Protein AF-A0A835TXY5-F1 (afdb_monomer_lite)

Organism: NCBI:txid245042

Secondary structure (DSSP, 8-state):
---S--------PPPTHHHHTTTTTT---BTTB-SHHHHHHHHHHHHHHHTTT-SS---EEEEEE--GGGSS-EEEEEE-S----HHHHHHHHSTT--TTTSTT--PPPP-GGG-SS----SS-HHHHHHHHH----

InterPro domains:
  IPR036890 Histidine kinase/HSP90-like ATPase superfamily [G3DSA:3.30.565.10] (27-137)
  IPR036890 Histidine kinase/HSP90-like ATPase superfamily [SSF55874] (23-128)
  IPR038892 SMCHD1 [PTHR22640]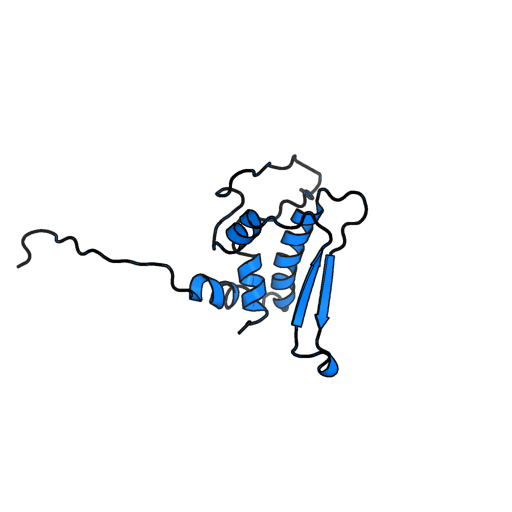 (3-137)

pLDDT: mean 94.69, std 6.47, range [53.34, 98.81]

Foldseek 3Di:
DPPDDDDDDDDDPDDPCVQLVVQVPVQDDDPNDHRLVVLVVLVVLVLLLQALPPDDDWDWDWDFPPPVVVPDTDIDIDIPGPDDDPVRVVLLPDAQSFLVNDPDDDDDDDDVVSSRSPPTDGSRSNSSSVSNVHDDD

Sequence (137 aa):
MLLLATKERIDFLPHYDTLVKSGMYEYYASEGQNPLPFALAELIDNSLSATSQNTGIRSIQIKLLFDDSQGKPAVAVIDNGSGMTSKQLNNWAVYRLSKFTRQGYVRPLPVPRSLNSDISYFGVGGKQAVFFVGQSA

Radius of gyration: 19.55 Å; chains: 1; bounding box: 62×39×58 Å

Structure (mmCIF, N/CA/C/O backbone):
data_AF-A0A835TXY5-F1
#
_entry.id   AF-A0A835TXY5-F1
#
loop_
_atom_site.group_PDB
_atom_site.id
_atom_site.type_symbol
_atom_site.label_atom_id
_atom_site.label_alt_id
_atom_site.label_comp_id
_atom_site.label_asym_id
_atom_site.label_entity_id
_atom_site.label_seq_id
_atom_site.pdbx_PDB_ins_code
_atom_site.Cartn_x
_atom_site.Cartn_y
_atom_site.Cartn_z
_atom_site.occupancy
_atom_site.B_iso_or_equiv
_atom_site.auth_seq_id
_atom_site.auth_comp_id
_atom_site.auth_asym_id
_atom_site.auth_atom_id
_atom_site.pdbx_PDB_model_num
ATOM 1 N N . MET A 1 1 ? 41.149 2.607 -35.217 1.00 58.19 1 MET A N 1
ATOM 2 C CA . MET A 1 1 ? 41.506 3.051 -33.853 1.00 58.19 1 MET A CA 1
ATOM 3 C C . MET A 1 1 ? 40.586 4.217 -33.516 1.00 58.19 1 MET A C 1
ATOM 5 O O . MET A 1 1 ? 40.602 5.182 -34.270 1.00 58.19 1 MET A O 1
ATOM 9 N N . LEU A 1 2 ? 39.731 4.123 -32.491 1.00 78.38 2 LEU A N 1
ATOM 10 C CA . LEU A 1 2 ? 39.026 5.315 -32.002 1.00 78.38 2 LEU A CA 1
ATOM 11 C C . LEU A 1 2 ? 40.064 6.180 -31.278 1.00 78.38 2 LEU A C 1
ATOM 13 O O . LEU A 1 2 ? 40.603 5.759 -30.260 1.00 78.38 2 LEU A O 1
ATOM 17 N N . LEU A 1 3 ? 40.392 7.341 -31.845 1.00 87.00 3 LEU A N 1
ATOM 18 C CA . LEU A 1 3 ? 41.422 8.244 -31.311 1.00 87.00 3 LEU A CA 1
ATOM 19 C C . LEU A 1 3 ? 40.872 9.210 -30.249 1.00 87.00 3 LEU A C 1
ATOM 21 O O . LEU A 1 3 ? 41.643 9.831 -29.527 1.00 87.00 3 LEU A O 1
ATOM 25 N N . LEU A 1 4 ? 39.545 9.341 -30.152 1.00 89.88 4 LEU A N 1
ATOM 26 C CA . LEU A 1 4 ? 38.835 10.228 -29.231 1.00 89.88 4 LEU A CA 1
ATOM 27 C C . LEU A 1 4 ? 37.537 9.562 -28.761 1.00 89.88 4 LEU A C 1
ATOM 29 O O . LEU A 1 4 ? 36.987 8.710 -29.459 1.00 89.88 4 LEU A O 1
ATOM 33 N N . ALA A 1 5 ? 37.040 9.968 -27.591 1.00 92.12 5 ALA A N 1
ATOM 34 C CA . ALA A 1 5 ? 35.776 9.480 -27.048 1.00 92.12 5 ALA A CA 1
ATOM 35 C C . ALA A 1 5 ? 34.575 9.927 -27.900 1.00 92.12 5 ALA A C 1
ATOM 37 O O . ALA A 1 5 ? 34.485 11.088 -28.306 1.00 92.12 5 ALA A O 1
ATOM 38 N N . THR A 1 6 ? 33.619 9.022 -28.114 1.00 94.81 6 THR A N 1
ATOM 39 C CA . THR A 1 6 ? 32.318 9.316 -28.729 1.00 94.81 6 THR A CA 1
ATOM 40 C C . THR A 1 6 ? 31.241 9.473 -27.661 1.00 94.81 6 THR A C 1
ATOM 42 O O . THR A 1 6 ? 31.339 8.926 -26.564 1.00 94.81 6 THR A O 1
ATOM 45 N N . LYS A 1 7 ? 30.190 10.231 -27.984 1.00 95.56 7 LYS A N 1
ATOM 46 C CA . LYS A 1 7 ? 28.980 10.332 -27.162 1.00 95.56 7 LYS A CA 1
ATOM 47 C C . LYS A 1 7 ? 27.811 9.777 -27.957 1.00 95.56 7 LYS A C 1
ATOM 49 O O . LYS A 1 7 ? 27.350 10.415 -28.899 1.00 95.56 7 LYS A O 1
ATOM 54 N N . GLU A 1 8 ? 27.354 8.597 -27.571 1.00 96.12 8 GLU A N 1
ATOM 55 C CA . GLU A 1 8 ? 26.130 7.991 -28.083 1.00 96.12 8 GLU A CA 1
ATOM 56 C C . GLU A 1 8 ? 24.969 8.348 -27.150 1.00 96.12 8 GLU A C 1
ATOM 58 O O . GLU A 1 8 ? 25.104 8.290 -25.927 1.00 96.12 8 GLU A O 1
ATOM 63 N N . ARG A 1 9 ? 23.842 8.788 -27.716 1.00 97.69 9 ARG A N 1
ATOM 64 C CA . ARG A 1 9 ? 22.642 9.112 -26.936 1.00 97.69 9 ARG A CA 1
ATOM 65 C C . ARG A 1 9 ? 21.846 7.839 -26.691 1.00 97.69 9 ARG A C 1
ATOM 67 O O . ARG A 1 9 ? 21.581 7.107 -27.636 1.00 97.69 9 ARG A O 1
ATOM 74 N N . ILE A 1 10 ? 21.429 7.638 -25.447 1.00 98.00 10 ILE A N 1
ATOM 75 C CA . ILE A 1 10 ? 20.585 6.518 -25.035 1.00 98.00 10 ILE A CA 1
ATOM 76 C C . ILE A 1 10 ? 19.497 7.002 -24.077 1.00 98.00 10 ILE A C 1
ATOM 78 O O . ILE A 1 10 ? 19.722 7.944 -23.313 1.00 98.00 10 ILE A O 1
ATOM 82 N N . ASP A 1 11 ? 18.367 6.299 -24.082 1.00 97.94 11 ASP A N 1
ATOM 83 C CA . ASP A 1 11 ? 17.309 6.421 -23.084 1.00 97.94 11 ASP A CA 1
ATOM 84 C C . ASP A 1 11 ? 17.288 5.154 -22.223 1.00 97.94 11 ASP A C 1
ATOM 86 O O . ASP A 1 11 ? 17.304 4.036 -22.733 1.00 97.94 11 ASP A O 1
ATOM 90 N N . PHE A 1 12 ? 17.251 5.322 -20.904 1.00 96.94 12 PHE A N 1
ATOM 91 C CA . PHE A 1 12 ? 17.271 4.224 -19.930 1.00 96.94 12 PHE A CA 1
ATOM 92 C C . PHE A 1 12 ? 16.129 4.381 -18.924 1.00 96.94 12 PHE A C 1
ATOM 94 O O . PHE A 1 12 ? 16.314 4.358 -17.707 1.00 96.94 12 PHE A O 1
ATOM 101 N N . LEU A 1 13 ? 14.919 4.584 -19.450 1.00 97.50 13 LEU A N 1
ATOM 102 C CA . LEU A 1 13 ? 13.719 4.634 -18.625 1.00 97.50 13 LEU A CA 1
ATOM 103 C C . LEU A 1 13 ? 13.580 3.331 -17.819 1.00 97.50 13 LEU A C 1
ATOM 105 O O . LEU A 1 13 ? 13.769 2.249 -18.383 1.00 97.50 13 LEU A O 1
ATOM 109 N N . PRO A 1 14 ? 13.235 3.404 -16.518 1.00 97.69 14 PRO A N 1
ATOM 110 C CA . PRO A 1 14 ? 12.989 2.209 -15.728 1.00 97.69 14 PRO A CA 1
ATOM 111 C C . PRO A 1 14 ? 11.919 1.335 -16.383 1.00 97.69 14 PRO A C 1
ATOM 113 O O . PRO A 1 14 ? 10.831 1.809 -16.711 1.00 97.69 14 PRO A O 1
ATOM 116 N N . HIS A 1 15 ? 12.216 0.047 -16.543 1.00 98.12 15 HIS A N 1
ATOM 117 C CA . HIS A 1 15 ? 11.233 -0.922 -17.016 1.00 98.12 15 HIS A CA 1
ATOM 118 C C . HIS A 1 15 ? 10.053 -0.996 -16.032 1.00 98.12 15 HIS A C 1
ATOM 120 O O . HIS A 1 15 ? 10.252 -0.852 -14.823 1.00 98.12 15 HIS A O 1
ATOM 126 N N . TYR A 1 16 ? 8.832 -1.255 -16.511 1.00 96.62 16 TYR A N 1
ATOM 127 C CA . TYR A 1 16 ? 7.625 -1.290 -15.665 1.00 96.62 16 TYR A CA 1
ATOM 128 C C . TYR A 1 16 ? 7.681 -2.358 -14.557 1.00 96.62 16 TYR A C 1
ATOM 130 O O . TYR A 1 16 ? 6.991 -2.237 -13.546 1.00 96.62 16 TYR A O 1
ATOM 138 N N . ASP A 1 17 ? 8.551 -3.361 -14.699 1.00 96.88 17 ASP A N 1
ATOM 139 C CA . ASP A 1 17 ? 8.879 -4.328 -13.640 1.00 96.88 17 ASP A CA 1
ATOM 140 C C . ASP A 1 17 ? 9.374 -3.660 -12.352 1.00 96.88 17 ASP A C 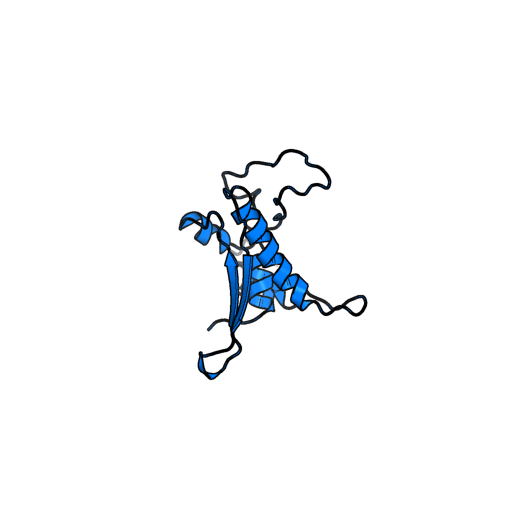1
ATOM 142 O O . ASP A 1 17 ? 9.203 -4.221 -11.272 1.00 96.88 17 ASP A O 1
ATOM 146 N N . THR A 1 18 ? 9.900 -2.435 -12.445 1.00 97.12 18 THR A N 1
ATOM 147 C CA . THR A 1 18 ? 10.187 -1.568 -11.293 1.00 97.12 18 THR A CA 1
ATOM 148 C C . THR A 1 18 ? 8.982 -1.440 -10.354 1.00 97.12 18 THR A C 1
ATOM 150 O O . THR A 1 18 ? 9.170 -1.269 -9.155 1.00 97.12 18 THR A O 1
ATOM 153 N N . LEU A 1 19 ? 7.754 -1.527 -10.882 1.00 96.62 19 LEU A N 1
ATOM 154 C CA . LEU A 1 19 ? 6.512 -1.583 -10.111 1.00 96.62 19 LEU A CA 1
ATOM 155 C C . LEU A 1 19 ? 6.015 -3.021 -9.943 1.00 96.62 19 LEU A C 1
ATOM 157 O O . LEU A 1 19 ? 5.860 -3.477 -8.813 1.00 96.62 19 LEU A O 1
ATOM 161 N N . VAL A 1 20 ? 5.795 -3.743 -11.045 1.00 95.88 20 VAL A N 1
ATOM 162 C CA . VAL A 1 20 ? 5.084 -5.039 -11.023 1.00 95.88 20 VAL A CA 1
ATOM 163 C C . VAL A 1 20 ? 5.843 -6.119 -10.245 1.00 95.88 20 VAL A C 1
ATOM 165 O O . VAL A 1 20 ? 5.224 -6.988 -9.643 1.00 95.88 20 VAL A O 1
ATOM 168 N N . LYS A 1 21 ? 7.179 -6.050 -10.195 1.00 95.56 21 LYS A N 1
ATOM 169 C CA . LYS A 1 21 ? 8.020 -6.990 -9.432 1.00 95.56 21 LYS A CA 1
ATOM 170 C C . LYS A 1 21 ? 8.556 -6.392 -8.130 1.00 95.56 21 LYS A C 1
ATOM 172 O O . LYS A 1 21 ? 9.367 -7.026 -7.463 1.00 95.56 21 LYS A O 1
ATOM 177 N N . SER A 1 22 ? 8.097 -5.198 -7.745 1.00 95.44 22 SER A N 1
ATOM 178 C CA . SER A 1 22 ? 8.652 -4.435 -6.616 1.00 95.44 22 SER A CA 1
ATOM 179 C C . SER A 1 22 ? 8.546 -5.132 -5.259 1.00 95.44 22 SER A C 1
ATOM 181 O O . SER A 1 22 ? 9.377 -4.872 -4.396 1.00 95.44 22 SER A O 1
ATOM 183 N N . GLY A 1 23 ? 7.539 -5.989 -5.062 1.00 92.25 23 GLY A N 1
ATOM 184 C CA . GLY A 1 23 ? 7.347 -6.763 -3.833 1.00 92.25 23 GLY A CA 1
ATOM 185 C C . GLY A 1 23 ? 7.688 -8.250 -3.953 1.00 92.25 23 GLY A C 1
ATOM 186 O O . GLY A 1 23 ? 7.692 -8.944 -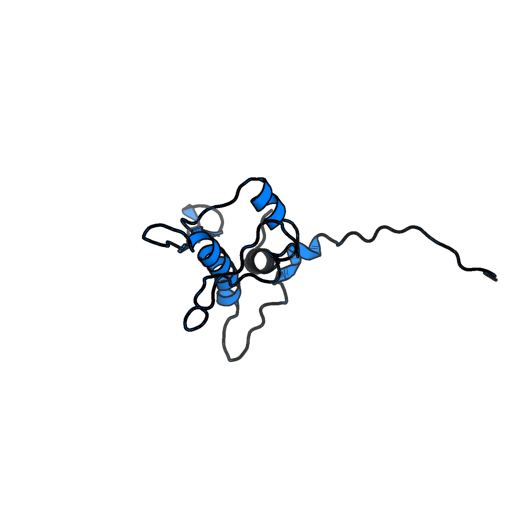2.944 1.00 92.25 23 GLY A O 1
ATOM 187 N N . MET A 1 24 ? 7.991 -8.755 -5.157 1.00 89.88 24 MET A N 1
ATOM 188 C CA . MET A 1 24 ? 8.088 -10.198 -5.436 1.00 89.88 24 MET A CA 1
ATOM 189 C C . MET A 1 24 ? 9.185 -10.913 -4.628 1.00 89.88 24 MET A C 1
ATOM 191 O O . MET A 1 24 ? 9.043 -12.093 -4.321 1.00 89.88 24 MET A O 1
ATOM 195 N N . TYR A 1 25 ? 10.262 -10.205 -4.277 1.00 86.81 25 TYR A N 1
ATOM 196 C CA . TYR A 1 25 ? 11.440 -10.774 -3.610 1.00 86.81 25 TYR A CA 1
ATOM 197 C C . TYR A 1 25 ? 11.794 -10.086 -2.282 1.00 86.81 25 TYR A C 1
ATOM 199 O O . TYR A 1 25 ? 12.842 -10.364 -1.710 1.00 86.81 25 TYR A O 1
ATOM 207 N N . GLU A 1 26 ? 10.936 -9.192 -1.787 1.00 86.31 26 GLU A N 1
ATOM 208 C CA . GLU A 1 26 ? 11.219 -8.369 -0.597 1.00 86.31 26 GLU A CA 1
ATOM 209 C C . GLU A 1 26 ? 10.736 -9.030 0.702 1.00 86.31 26 GLU A C 1
ATOM 211 O O . GLU A 1 26 ? 11.330 -8.869 1.766 1.00 86.31 26 GLU A O 1
ATOM 216 N N . TYR A 1 27 ? 9.661 -9.811 0.616 1.00 88.81 27 TYR A N 1
ATOM 217 C CA . TYR A 1 27 ? 8.990 -10.423 1.757 1.00 88.81 27 TYR A CA 1
ATOM 218 C C . TYR A 1 27 ? 9.439 -11.881 1.920 1.00 88.81 27 TYR A C 1
ATOM 220 O O . TYR A 1 27 ? 8.779 -12.804 1.442 1.00 88.81 27 TYR A O 1
ATOM 228 N N . TYR A 1 28 ? 10.579 -12.102 2.579 1.00 85.06 28 TYR A N 1
ATOM 229 C CA . TYR A 1 28 ? 11.101 -13.446 2.855 1.00 85.06 28 TYR A CA 1
ATOM 230 C C . TYR A 1 28 ? 10.629 -13.978 4.215 1.00 85.06 28 TYR A C 1
ATOM 232 O O . TYR A 1 28 ? 10.514 -13.239 5.192 1.00 85.06 28 TYR A O 1
ATOM 240 N N . ALA A 1 29 ? 10.360 -15.283 4.288 1.00 87.62 29 ALA A N 1
ATOM 241 C CA . ALA A 1 29 ? 10.055 -15.945 5.551 1.00 87.62 29 ALA A CA 1
ATOM 242 C C . ALA A 1 29 ? 11.320 -16.027 6.418 1.00 87.62 29 ALA A C 1
ATOM 244 O O . ALA A 1 29 ? 12.378 -16.451 5.952 1.00 87.62 29 ALA A O 1
ATOM 245 N N . SER A 1 30 ? 11.202 -15.647 7.685 1.00 88.31 30 SER A N 1
ATOM 246 C CA . SER A 1 30 ? 12.267 -15.750 8.683 1.00 88.31 30 SER A CA 1
ATOM 247 C C . SER A 1 30 ? 11.648 -16.072 10.036 1.00 88.31 30 SER A C 1
ATOM 249 O O . SER A 1 30 ? 10.481 -15.761 10.270 1.00 88.31 30 SER A O 1
ATOM 251 N N . GLU A 1 31 ? 12.405 -16.726 10.917 1.00 90.88 31 GLU A N 1
ATOM 252 C CA . GLU A 1 31 ? 11.973 -17.026 12.295 1.00 90.88 31 GLU A CA 1
ATOM 253 C C . GLU A 1 31 ? 10.627 -17.781 12.383 1.00 90.88 31 GLU A C 1
ATOM 255 O O . GLU A 1 31 ? 9.866 -17.627 13.334 1.00 90.88 31 GLU A O 1
ATOM 260 N N . GLY A 1 32 ? 10.306 -18.598 11.371 1.00 87.38 32 GLY A N 1
ATOM 261 C CA . GLY A 1 32 ? 9.046 -19.348 11.306 1.00 87.38 32 GLY A CA 1
ATOM 262 C C . GLY A 1 32 ? 7.807 -18.504 10.979 1.00 87.38 32 GLY A C 1
ATOM 263 O O . GLY A 1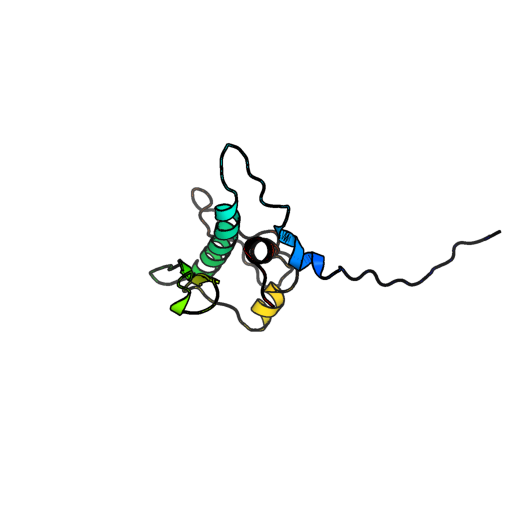 32 ? 6.691 -19.009 11.090 1.00 87.38 32 GLY A O 1
ATOM 264 N N . GLN A 1 33 ? 7.974 -17.245 10.565 1.00 91.38 33 GLN A N 1
ATOM 265 C CA . GLN A 1 33 ? 6.866 -16.350 10.237 1.00 91.38 33 GLN A CA 1
ATOM 266 C C . GLN A 1 33 ? 6.574 -16.320 8.733 1.00 91.38 33 GLN A C 1
ATOM 268 O O . GLN A 1 33 ? 7.476 -16.205 7.900 1.00 91.38 33 GLN A O 1
ATOM 273 N N . ASN A 1 34 ? 5.286 -16.391 8.387 1.00 91.75 34 ASN A N 1
ATOM 274 C CA . ASN A 1 34 ? 4.815 -16.134 7.029 1.00 91.75 34 ASN A CA 1
ATOM 275 C C . ASN A 1 34 ? 4.876 -14.620 6.766 1.00 91.75 34 ASN A C 1
ATOM 277 O O . ASN A 1 34 ? 4.391 -13.866 7.607 1.00 91.75 34 ASN A O 1
ATOM 281 N N . PRO A 1 35 ? 5.429 -14.162 5.632 1.00 92.94 35 PRO A N 1
ATOM 282 C CA . PRO A 1 35 ? 5.657 -12.743 5.410 1.00 92.94 35 PRO A CA 1
ATOM 283 C C . PRO A 1 35 ? 4.453 -11.992 4.804 1.00 92.94 35 PRO A C 1
ATOM 285 O O . PRO A 1 35 ? 4.489 -10.768 4.695 1.00 92.94 35 PRO A O 1
ATOM 288 N N . LEU A 1 36 ? 3.354 -12.679 4.459 1.00 92.75 36 LEU A N 1
ATOM 289 C CA . LEU A 1 36 ? 2.132 -12.053 3.934 1.00 92.75 36 LEU A CA 1
ATOM 290 C C . LEU A 1 36 ? 1.545 -10.942 4.830 1.00 92.75 36 LEU A C 1
ATOM 292 O O . LEU A 1 36 ? 1.171 -9.893 4.297 1.00 92.75 36 LEU A O 1
ATOM 296 N N . PRO A 1 37 ? 1.487 -11.084 6.168 1.00 96.81 37 PRO A N 1
ATOM 297 C CA . PRO A 1 37 ? 1.030 -10.009 7.043 1.00 96.81 37 PRO A CA 1
ATOM 298 C C . PRO A 1 37 ? 1.894 -8.744 6.967 1.00 96.81 37 PRO A C 1
ATOM 300 O O . PRO A 1 37 ? 1.372 -7.659 7.208 1.00 96.81 37 PRO A O 1
ATOM 303 N N . PHE A 1 38 ? 3.176 -8.841 6.593 1.00 96.69 38 PHE A N 1
ATOM 304 C CA . PHE A 1 38 ? 4.044 -7.667 6.440 1.00 96.69 38 PHE A CA 1
ATOM 305 C C . PHE A 1 38 ? 3.637 -6.816 5.234 1.00 96.69 38 PHE A C 1
ATOM 307 O O . PHE A 1 38 ? 3.647 -5.591 5.315 1.00 96.69 38 PHE A O 1
ATOM 314 N N . ALA A 1 39 ? 3.177 -7.441 4.147 1.00 96.81 39 ALA A N 1
ATOM 315 C CA . ALA A 1 39 ? 2.598 -6.708 3.024 1.00 96.81 39 ALA A CA 1
ATOM 316 C C . ALA A 1 39 ? 1.296 -5.988 3.424 1.00 96.81 39 ALA A C 1
ATOM 318 O O . ALA A 1 39 ? 1.072 -4.843 3.039 1.00 96.81 39 ALA A O 1
ATOM 319 N N . LEU A 1 40 ? 0.447 -6.616 4.246 1.00 98.06 40 LEU A N 1
ATOM 320 C CA . LEU A 1 40 ? -0.753 -5.952 4.771 1.00 98.06 40 LEU A CA 1
ATOM 321 C C . LEU A 1 40 ? -0.402 -4.803 5.729 1.00 98.06 40 LEU A C 1
ATOM 323 O O . LEU A 1 40 ? -1.076 -3.772 5.707 1.00 98.06 40 LEU A O 1
ATOM 327 N N . ALA A 1 41 ? 0.661 -4.950 6.526 1.00 98.12 41 ALA A N 1
ATOM 328 C CA . ALA A 1 41 ? 1.140 -3.914 7.439 1.00 98.12 41 ALA A CA 1
ATOM 329 C C . ALA A 1 41 ? 1.522 -2.622 6.700 1.00 98.12 41 ALA A C 1
ATOM 331 O O . ALA A 1 41 ? 1.097 -1.552 7.117 1.00 98.12 41 ALA A O 1
ATOM 332 N N . GLU A 1 42 ? 2.183 -2.705 5.542 1.00 98.19 42 GLU A N 1
ATOM 333 C CA . GLU A 1 42 ? 2.491 -1.527 4.708 1.00 98.19 42 GLU A CA 1
ATOM 334 C C . GLU A 1 42 ? 1.234 -0.731 4.297 1.00 98.19 42 GLU A C 1
ATOM 336 O O . GLU A 1 42 ? 1.249 0.500 4.194 1.00 98.19 42 GLU A O 1
ATOM 341 N N . LEU A 1 43 ? 0.109 -1.414 4.056 1.00 98.44 43 LEU A N 1
ATOM 342 C CA . LEU A 1 43 ? -1.167 -0.767 3.727 1.00 98.44 43 LEU A CA 1
ATOM 343 C C . LEU A 1 43 ? -1.850 -0.186 4.974 1.00 98.44 43 LEU A C 1
ATOM 345 O O . LEU A 1 43 ? -2.439 0.900 4.909 1.00 98.44 43 LEU A O 1
ATOM 349 N N . ILE A 1 44 ? -1.731 -0.869 6.115 1.00 98.62 44 ILE A N 1
ATOM 350 C CA . ILE A 1 44 ? -2.177 -0.359 7.417 1.00 98.62 44 ILE A CA 1
ATOM 351 C C . ILE A 1 44 ? -1.391 0.903 7.787 1.00 98.62 44 ILE A C 1
ATOM 353 O O . ILE A 1 44 ? -2.003 1.880 8.206 1.00 98.62 44 ILE A O 1
ATOM 357 N N . ASP A 1 45 ? -0.080 0.943 7.567 1.00 98.44 45 ASP A N 1
ATOM 358 C CA . ASP A 1 45 ? 0.772 2.095 7.876 1.00 98.44 45 ASP A CA 1
ATOM 359 C C . ASP A 1 45 ? 0.369 3.341 7.077 1.00 98.44 45 ASP A C 1
ATOM 3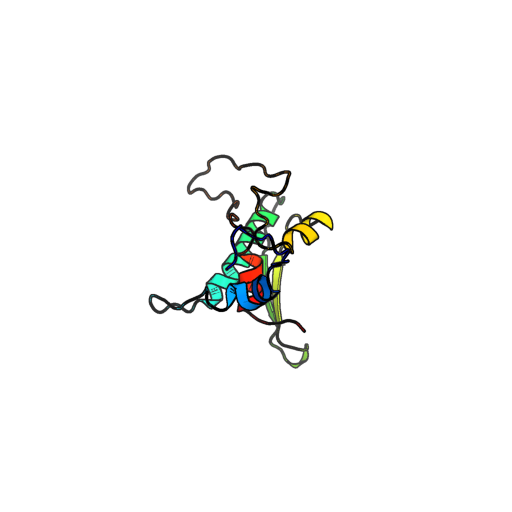61 O O . ASP A 1 45 ? 0.281 4.448 7.624 1.00 98.44 45 ASP A O 1
ATOM 365 N N . ASN A 1 46 ? 0.033 3.164 5.794 1.00 98.31 46 ASN A N 1
ATOM 366 C CA . ASN A 1 46 ? -0.537 4.237 4.974 1.00 98.31 46 ASN A CA 1
ATOM 367 C C . ASN A 1 46 ? -1.878 4.727 5.545 1.00 98.31 46 ASN A C 1
ATOM 369 O O . ASN A 1 46 ? -2.097 5.935 5.661 1.00 98.31 46 ASN A O 1
ATOM 373 N N . SER A 1 47 ? -2.742 3.798 5.956 1.00 98.62 47 SER A N 1
ATOM 374 C CA . SER A 1 47 ? -4.057 4.095 6.539 1.00 98.62 47 SER A CA 1
ATOM 375 C C . SER A 1 47 ? -3.942 4.786 7.908 1.00 98.62 47 SER A C 1
ATOM 377 O O . SER A 1 47 ? -4.694 5.711 8.224 1.00 98.62 47 SER A O 1
ATOM 379 N N . LEU A 1 48 ? -2.960 4.403 8.731 1.00 98.62 48 LEU A N 1
ATOM 380 C CA . LEU A 1 48 ? -2.644 5.067 9.995 1.00 98.62 48 LEU A CA 1
ATOM 381 C C . LEU A 1 48 ? -2.234 6.518 9.741 1.00 98.62 48 LEU A C 1
ATOM 383 O O . LEU A 1 48 ? -2.751 7.419 10.405 1.00 98.62 48 LEU A O 1
ATOM 387 N N . SER A 1 49 ? -1.373 6.768 8.755 1.00 97.75 49 SER A N 1
ATOM 388 C CA . SER A 1 49 ? -1.005 8.133 8.373 1.00 97.75 49 SER A CA 1
ATOM 389 C C . SER A 1 49 ? -2.223 8.939 7.899 1.00 97.75 49 SER A C 1
ATOM 39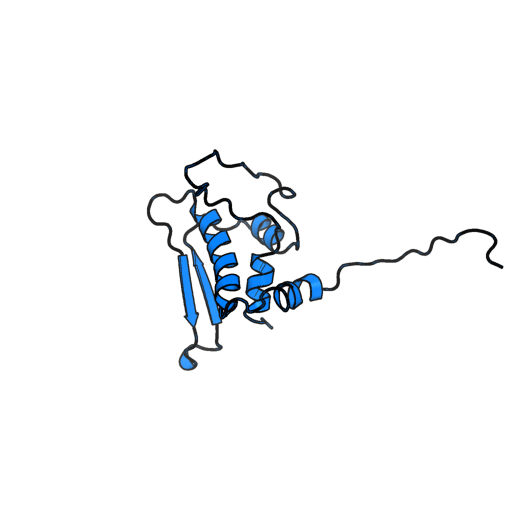1 O O . SER A 1 49 ? -2.451 10.053 8.383 1.00 97.75 49 SER A O 1
ATOM 393 N N . ALA A 1 50 ? -3.060 8.348 7.039 1.00 98.12 50 ALA A N 1
ATOM 394 C CA . ALA A 1 50 ? -4.244 8.991 6.464 1.00 98.12 50 ALA A CA 1
ATOM 395 C C . ALA A 1 50 ? -5.322 9.348 7.503 1.00 98.12 50 ALA A C 1
ATOM 397 O O . ALA A 1 50 ? -6.004 10.363 7.349 1.00 98.12 50 ALA A O 1
ATOM 398 N N . THR A 1 51 ? -5.450 8.542 8.560 1.00 98.50 51 THR A N 1
ATOM 399 C CA . THR A 1 51 ? -6.435 8.710 9.645 1.00 98.50 51 THR A CA 1
ATOM 400 C C . THR A 1 51 ? -5.905 9.507 10.842 1.00 98.50 51 THR A C 1
ATOM 402 O O . THR A 1 51 ? -6.622 9.697 11.823 1.00 98.50 51 THR A O 1
ATOM 405 N N . SER A 1 52 ? -4.647 9.959 10.812 1.00 97.56 52 SER A N 1
ATOM 406 C CA . SER A 1 52 ? -3.970 10.569 11.971 1.00 97.56 52 SER A CA 1
ATOM 407 C C . SER A 1 52 ? -4.634 11.842 12.513 1.00 97.56 52 SER A C 1
ATOM 409 O O . SER A 1 52 ? -4.459 12.155 13.687 1.00 97.56 52 SER A O 1
ATOM 411 N N . GLN A 1 53 ? -5.397 12.553 11.677 1.00 96.94 53 GLN A N 1
ATOM 412 C CA . GLN A 1 53 ? -6.109 13.790 12.025 1.00 96.94 53 GLN A CA 1
ATOM 413 C C . GLN A 1 53 ? -7.633 13.613 12.095 1.00 96.94 53 GLN A C 1
ATOM 415 O O . GLN A 1 53 ? -8.365 14.601 12.141 1.00 96.94 53 GLN A O 1
ATOM 420 N N . ASN A 1 54 ? -8.133 12.374 12.077 1.00 98.12 54 ASN A N 1
ATOM 421 C CA . ASN A 1 54 ? -9.568 12.136 12.170 1.00 98.12 54 ASN A CA 1
ATOM 422 C C . ASN A 1 54 ? -10.120 12.636 13.506 1.00 98.12 54 ASN A C 1
ATOM 424 O O . ASN A 1 54 ? -9.539 12.411 14.569 1.00 98.12 54 ASN A O 1
ATOM 428 N N . THR A 1 55 ? -11.303 13.239 13.457 1.00 97.06 55 THR A N 1
ATOM 429 C CA . THR A 1 55 ? -12.109 13.466 14.651 1.00 97.06 55 THR A CA 1
ATOM 430 C C . THR A 1 55 ? -12.841 12.166 14.999 1.00 97.06 55 THR A C 1
ATOM 432 O O . THR A 1 55 ? -13.609 11.625 14.206 1.00 97.06 55 THR A O 1
ATOM 435 N N . GLY A 1 56 ? -12.582 11.617 16.186 1.00 96.94 56 GLY A N 1
ATOM 436 C CA . GLY A 1 56 ? -13.206 10.370 16.636 1.00 96.94 56 GLY A CA 1
ATOM 437 C C . GLY A 1 56 ? -12.519 9.101 16.114 1.00 96.94 56 GLY A C 1
ATOM 438 O O . GLY A 1 56 ? -11.305 8.949 16.229 1.00 96.94 56 GLY A O 1
ATOM 439 N N . ILE A 1 57 ? -13.310 8.140 15.623 1.00 98.25 57 ILE A N 1
ATOM 440 C CA . ILE A 1 57 ? -12.833 6.783 15.312 1.00 98.25 57 ILE A CA 1
ATOM 441 C C . ILE A 1 57 ? -11.938 6.774 14.064 1.00 98.25 57 ILE A C 1
ATOM 443 O O . ILE A 1 57 ? -12.301 7.282 13.000 1.00 98.25 57 ILE A O 1
ATOM 447 N N . ARG A 1 58 ? -10.796 6.091 14.180 1.00 98.50 58 ARG A N 1
ATOM 448 C CA . ARG A 1 58 ? -9.896 5.735 13.074 1.00 98.50 58 ARG A CA 1
ATOM 449 C C . ARG A 1 58 ? -10.186 4.293 12.660 1.00 98.50 58 ARG A C 1
ATOM 451 O O . ARG A 1 58 ? -9.761 3.360 13.335 1.00 98.50 58 ARG A O 1
ATOM 458 N N . SER A 1 59 ? -10.975 4.114 11.605 1.00 98.56 59 SER A N 1
ATOM 459 C CA . SER A 1 59 ? -11.387 2.804 11.098 1.00 98.56 59 SER A CA 1
ATOM 460 C C . SER A 1 59 ? -10.477 2.387 9.950 1.00 98.56 59 SER A C 1
ATOM 462 O O . SER A 1 59 ? -10.308 3.140 8.995 1.00 98.56 59 SER A O 1
ATOM 464 N N . ILE A 1 60 ? -9.907 1.188 10.054 1.00 98.81 60 ILE A N 1
ATOM 465 C CA . ILE A 1 60 ? -9.115 0.537 9.009 1.00 98.81 60 ILE A CA 1
ATOM 466 C C . ILE A 1 60 ? -9.648 -0.891 8.908 1.00 98.81 60 ILE A C 1
ATOM 468 O O . ILE A 1 60 ? -9.635 -1.632 9.890 1.00 98.81 60 ILE A O 1
ATOM 472 N N . GLN A 1 61 ? -10.168 -1.259 7.744 1.00 98.75 61 GLN A N 1
ATOM 473 C CA . GLN A 1 61 ? -10.786 -2.555 7.485 1.00 98.75 61 GLN A CA 1
ATOM 474 C C . GLN A 1 61 ? -9.949 -3.321 6.471 1.00 98.75 61 GLN A C 1
ATOM 476 O O . GLN A 1 61 ? -9.582 -2.772 5.435 1.00 98.75 61 GLN A O 1
ATOM 481 N N . ILE A 1 62 ? -9.714 -4.603 6.741 1.00 98.56 62 ILE A N 1
ATOM 482 C CA . ILE A 1 62 ? -9.172 -5.549 5.765 1.00 98.56 62 ILE A CA 1
ATOM 483 C C . ILE A 1 62 ? -10.290 -6.525 5.417 1.00 98.56 62 ILE A C 1
ATOM 485 O O . ILE A 1 62 ? -10.794 -7.230 6.292 1.00 98.56 62 ILE A O 1
ATOM 489 N N . LYS A 1 63 ? -10.699 -6.550 4.150 1.00 98.31 63 LYS A N 1
ATOM 490 C CA . LYS A 1 63 ? -11.726 -7.461 3.639 1.00 98.31 63 LYS A CA 1
ATOM 491 C C . LYS A 1 63 ? -11.076 -8.492 2.726 1.00 98.31 63 LYS A C 1
ATOM 493 O O . LYS A 1 63 ? -10.448 -8.126 1.735 1.00 98.31 63 LYS A O 1
ATOM 498 N N . LEU A 1 64 ? -11.248 -9.766 3.072 1.00 97.88 64 LEU A N 1
ATOM 499 C CA . LEU A 1 64 ? -10.843 -10.910 2.259 1.00 97.88 64 LEU A CA 1
ATOM 500 C C . LEU A 1 64 ? -12.081 -11.417 1.518 1.00 97.88 64 LEU A C 1
ATOM 502 O O . LEU A 1 64 ? -12.921 -12.112 2.087 1.00 97.88 64 LEU A O 1
ATOM 506 N N . LEU A 1 65 ? -12.233 -10.984 0.273 1.00 97.75 65 LEU A N 1
ATOM 507 C CA . LEU A 1 65 ? -13.385 -11.279 -0.573 1.00 97.75 65 LEU A CA 1
ATOM 508 C C . LEU A 1 65 ? -13.081 -12.541 -1.379 1.00 97.75 65 LEU A C 1
ATOM 510 O O . LEU A 1 65 ? -12.679 -12.458 -2.535 1.00 97.75 65 LEU A O 1
ATOM 514 N N . PHE A 1 66 ? -13.197 -13.699 -0.731 1.00 97.62 66 PHE A N 1
ATOM 515 C CA . PHE A 1 66 ? -12.913 -15.017 -1.323 1.00 97.62 66 PHE A CA 1
ATOM 516 C C . PHE A 1 66 ? -14.179 -15.862 -1.517 1.00 97.62 66 PHE A C 1
ATOM 518 O O . PHE A 1 66 ? -14.106 -17.077 -1.653 1.00 97.62 66 PHE A O 1
ATOM 525 N N . ASP A 1 67 ? -15.346 -15.220 -1.479 1.00 97.31 67 ASP A N 1
ATOM 526 C CA . ASP A 1 67 ? -16.615 -15.844 -1.835 1.00 97.31 67 ASP A CA 1
ATOM 527 C C . ASP A 1 67 ? -16.766 -15.813 -3.361 1.00 97.31 67 ASP A C 1
ATOM 529 O O . ASP A 1 67 ? -17.031 -14.759 -3.942 1.00 97.31 67 ASP A O 1
ATOM 533 N N . ASP A 1 68 ? -16.603 -16.971 -4.001 1.00 95.44 68 ASP A N 1
ATOM 534 C CA . ASP A 1 68 ? -16.677 -17.120 -5.459 1.00 95.44 68 ASP A CA 1
ATOM 535 C C . ASP A 1 68 ? -18.042 -16.702 -6.037 1.00 95.44 68 ASP A C 1
ATOM 537 O O . ASP A 1 68 ? -18.142 -16.370 -7.221 1.00 95.44 68 ASP A O 1
ATOM 541 N N . SER A 1 69 ? -19.103 -16.661 -5.217 1.00 97.31 69 SER A N 1
ATOM 542 C CA . SER A 1 69 ? -20.409 -16.146 -5.649 1.00 97.31 69 SER A CA 1
ATOM 543 C C . SER A 1 69 ? -20.426 -14.623 -5.842 1.00 97.31 69 SER A C 1
ATOM 545 O O . SER A 1 69 ? -21.311 -14.098 -6.521 1.00 97.31 69 SER A O 1
ATOM 547 N N . GLN A 1 70 ? -19.440 -13.909 -5.290 1.00 95.06 70 GLN A N 1
ATOM 548 C CA . GLN A 1 70 ? -19.325 -12.446 -5.325 1.00 95.06 70 GLN A CA 1
ATOM 549 C C . GLN A 1 70 ? -18.306 -11.944 -6.361 1.00 95.06 70 GLN A C 1
ATOM 551 O O . GLN A 1 70 ? -18.118 -10.734 -6.506 1.00 95.06 70 GLN A O 1
ATOM 556 N N . GLY A 1 71 ? -17.670 -12.852 -7.108 1.00 94.94 71 GLY A N 1
ATOM 557 C CA . GLY A 1 71 ? -16.720 -12.535 -8.172 1.00 94.94 71 GLY A CA 1
ATOM 558 C C . GLY A 1 71 ? -15.333 -13.127 -7.935 1.00 94.94 71 GLY A C 1
ATOM 559 O O . GLY A 1 71 ? -15.170 -14.133 -7.255 1.00 94.94 71 GLY A O 1
ATOM 560 N N . LYS A 1 72 ? -14.316 -12.514 -8.554 1.00 96.12 72 LYS A N 1
ATOM 561 C CA . LYS A 1 72 ? -12.923 -12.964 -8.421 1.00 96.12 72 LYS A CA 1
ATOM 562 C C . LYS A 1 72 ? -12.393 -12.675 -7.005 1.00 96.12 72 LYS A C 1
ATOM 564 O O . LYS A 1 72 ? -12.754 -11.634 -6.451 1.00 96.12 72 LYS A O 1
ATOM 569 N N . PRO A 1 73 ? -11.475 -13.506 -6.471 1.00 97.62 73 PRO A N 1
ATOM 570 C CA . PRO A 1 73 ? -10.825 -13.250 -5.191 1.00 97.62 73 PRO A CA 1
ATOM 571 C C . PRO A 1 73 ? -10.199 -11.855 -5.116 1.00 97.62 73 PRO A C 1
ATOM 573 O O . PRO A 1 73 ? -9.467 -11.450 -6.023 1.00 97.62 73 PRO A O 1
ATOM 576 N N . ALA A 1 74 ? -10.451 -11.134 -4.025 1.00 97.75 74 ALA A N 1
ATOM 577 C CA . ALA A 1 74 ? -9.884 -9.808 -3.802 1.00 97.75 74 ALA A CA 1
ATOM 578 C C . ALA A 1 74 ? -9.507 -9.570 -2.335 1.00 97.75 74 ALA A C 1
ATOM 580 O O . ALA A 1 74 ? -10.161 -10.050 -1.409 1.00 97.75 74 ALA A O 1
ATOM 581 N N . VAL A 1 75 ? -8.461 -8.772 -2.127 1.00 98.00 75 VAL A N 1
ATOM 582 C CA . VAL A 1 75 ? -8.077 -8.237 -0.816 1.00 98.00 75 VAL A CA 1
ATOM 583 C C . VAL A 1 75 ? -8.256 -6.727 -0.869 1.00 98.00 75 VAL A C 1
ATOM 585 O O . VAL A 1 75 ? -7.650 -6.064 -1.708 1.00 98.00 75 VAL A O 1
ATOM 588 N N . ALA A 1 76 ? -9.087 -6.179 0.015 1.00 98.19 76 ALA A N 1
ATOM 589 C CA . ALA A 1 76 ? -9.345 -4.744 0.081 1.00 98.19 76 ALA A CA 1
ATOM 590 C C . ALA A 1 76 ? -8.936 -4.180 1.444 1.00 98.19 76 ALA A C 1
ATOM 592 O O . ALA A 1 76 ? -9.358 -4.694 2.480 1.00 98.19 76 ALA A O 1
ATOM 593 N N . VAL A 1 77 ? -8.156 -3.097 1.433 1.00 98.50 77 VAL A N 1
ATOM 594 C CA . VAL A 1 77 ? -7.856 -2.282 2.618 1.00 98.50 77 VAL A CA 1
ATOM 595 C C . VAL A 1 77 ? -8.602 -0.964 2.475 1.00 98.50 77 VAL A C 1
ATOM 597 O O . VAL A 1 77 ? -8.443 -0.273 1.471 1.00 98.50 77 VAL A O 1
ATOM 600 N N . ILE A 1 78 ? -9.467 -0.660 3.441 1.00 98.75 78 ILE A N 1
ATOM 601 C CA . ILE A 1 78 ? -10.378 0.487 3.389 1.00 98.75 78 ILE A CA 1
ATOM 602 C C . ILE A 1 78 ? -10.271 1.248 4.703 1.00 98.75 78 ILE A C 1
ATOM 604 O O . ILE A 1 78 ? -10.517 0.679 5.767 1.00 98.75 78 ILE A O 1
ATOM 608 N N . ASP A 1 79 ? -9.955 2.534 4.628 1.00 98.75 79 ASP A N 1
ATOM 609 C CA . ASP A 1 79 ? -9.893 3.426 5.779 1.00 98.75 79 ASP A CA 1
ATOM 610 C C . ASP A 1 79 ? -10.868 4.605 5.660 1.00 98.75 79 ASP A C 1
ATOM 612 O O . ASP A 1 79 ? -11.393 4.903 4.587 1.00 98.75 79 ASP A O 1
ATOM 616 N N . ASN A 1 80 ? -11.139 5.263 6.789 1.00 98.62 80 ASN A N 1
ATOM 617 C CA . ASN A 1 80 ? -11.938 6.492 6.847 1.00 98.62 80 ASN A CA 1
ATOM 618 C C . ASN A 1 80 ? -11.067 7.754 6.988 1.00 98.62 80 ASN A C 1
ATOM 620 O O . ASN A 1 80 ? -11.472 8.705 7.659 1.00 98.62 80 ASN A O 1
ATOM 624 N N . GLY A 1 81 ? -9.845 7.739 6.457 1.00 98.44 81 GLY A N 1
ATOM 625 C CA . GLY A 1 81 ? -8.900 8.841 6.557 1.00 98.44 81 GLY A CA 1
ATOM 626 C C . GLY A 1 81 ? -9.201 9.998 5.607 1.00 98.44 81 GLY A C 1
ATOM 627 O O . GLY A 1 81 ? -10.240 10.082 4.957 1.00 98.44 81 GLY A O 1
ATOM 628 N N . SER A 1 82 ? -8.231 10.901 5.504 1.00 97.44 82 SER A N 1
ATOM 629 C CA . SER A 1 82 ? -8.301 12.120 4.682 1.00 97.44 82 SER A CA 1
ATOM 630 C C . SER A 1 82 ? -8.399 11.889 3.164 1.00 97.44 82 SER A C 1
ATOM 632 O O . SER A 1 82 ? -8.654 12.836 2.418 1.00 97.44 82 SER A O 1
ATOM 634 N N . GLY A 1 83 ? -8.218 10.650 2.696 1.00 97.38 83 GLY A N 1
ATOM 635 C CA . GLY A 1 83 ? -8.225 10.307 1.278 1.00 97.38 83 GLY A CA 1
ATOM 636 C C . GLY A 1 83 ? -7.083 10.963 0.493 1.00 97.38 83 GLY A C 1
ATOM 637 O O . GLY A 1 83 ? -6.056 11.366 1.040 1.00 97.38 83 GLY A O 1
ATOM 638 N N . MET A 1 84 ? -7.248 11.046 -0.828 1.00 97.31 84 MET A N 1
ATOM 639 C CA . MET A 1 84 ? -6.283 11.676 -1.729 1.00 97.31 84 MET A CA 1
ATOM 640 C C . MET A 1 84 ? -6.998 12.525 -2.778 1.00 97.31 84 MET A C 1
ATOM 642 O O . MET A 1 84 ? -7.952 12.085 -3.413 1.00 97.31 84 MET A O 1
ATOM 646 N N . THR A 1 85 ? -6.481 13.724 -3.026 1.00 97.00 85 THR A N 1
ATOM 647 C CA . THR A 1 85 ? -6.793 14.504 -4.233 1.00 97.00 85 THR A CA 1
ATOM 648 C C . THR A 1 85 ? -6.225 13.824 -5.483 1.00 97.00 85 THR A C 1
ATOM 650 O O . THR A 1 85 ? -5.297 13.017 -5.393 1.00 97.00 85 THR A O 1
ATOM 653 N N . SER A 1 86 ? -6.675 14.221 -6.679 1.00 97.62 86 SER A N 1
ATOM 654 C CA . SER A 1 86 ? -6.137 13.698 -7.948 1.00 97.62 86 SER A CA 1
ATOM 655 C C . SER A 1 86 ? -4.614 13.842 -8.057 1.00 97.62 86 SER A C 1
ATOM 657 O O . SER A 1 86 ? -3.935 12.947 -8.562 1.00 97.62 86 SER A O 1
ATOM 659 N N . LYS A 1 87 ? -4.044 14.939 -7.534 1.00 96.19 87 LYS A N 1
ATOM 660 C CA . LYS A 1 87 ? -2.589 15.141 -7.526 1.00 96.19 87 LYS A CA 1
ATOM 661 C C . LYS A 1 87 ? -1.882 14.206 -6.544 1.00 96.19 87 LYS A C 1
ATOM 663 O O . LYS A 1 87 ? -0.821 13.682 -6.874 1.00 96.19 87 LYS A O 1
ATOM 668 N N . GLN A 1 88 ? -2.447 13.984 -5.359 1.00 96.12 88 GLN A N 1
ATOM 669 C CA . GLN A 1 88 ? -1.883 13.052 -4.377 1.00 96.12 88 GLN A CA 1
ATOM 670 C C . GLN A 1 88 ? -1.953 11.605 -4.872 1.00 96.12 88 GLN A C 1
ATOM 672 O O . GLN A 1 88 ? -0.971 10.883 -4.723 1.00 96.12 88 GLN A O 1
ATOM 677 N N . LEU A 1 89 ? -3.044 11.219 -5.538 1.00 97.69 89 LEU A N 1
ATOM 678 C CA . LEU A 1 89 ? -3.178 9.902 -6.159 1.00 97.69 89 LEU A CA 1
ATOM 679 C C . LEU A 1 89 ? -2.173 9.708 -7.308 1.00 97.69 89 LEU A C 1
ATOM 681 O O . LEU A 1 89 ? -1.514 8.674 -7.387 1.00 97.69 89 LEU A O 1
ATOM 685 N N . ASN A 1 90 ? -1.974 10.725 -8.154 1.00 97.06 90 ASN A N 1
ATOM 686 C CA . ASN A 1 90 ? -0.924 10.697 -9.176 1.00 97.06 90 ASN A CA 1
ATOM 687 C C . ASN A 1 90 ? 0.479 10.568 -8.553 1.00 97.06 90 ASN A C 1
ATOM 689 O O . ASN A 1 90 ? 1.272 9.742 -8.995 1.00 97.06 90 ASN A O 1
ATOM 693 N N . ASN A 1 91 ? 0.767 11.322 -7.488 1.00 96.44 91 ASN A N 1
ATOM 694 C CA . ASN A 1 91 ? 2.027 11.215 -6.749 1.00 96.44 91 ASN A CA 1
ATOM 695 C C . ASN A 1 91 ? 2.213 9.820 -6.126 1.00 96.44 91 ASN A C 1
ATOM 697 O O . ASN A 1 91 ? 3.327 9.298 -6.126 1.00 96.44 91 ASN A O 1
ATOM 701 N N . TRP A 1 92 ? 1.143 9.202 -5.615 1.00 96.56 92 TRP A N 1
ATOM 702 C CA . TRP A 1 92 ? 1.193 7.839 -5.087 1.00 96.56 92 TRP A CA 1
ATOM 703 C C . TRP A 1 92 ? 1.640 6.837 -6.153 1.00 96.56 92 TRP A C 1
ATOM 705 O O . TRP A 1 92 ? 2.404 5.940 -5.815 1.00 96.56 92 TRP A O 1
ATOM 715 N N . ALA A 1 93 ? 1.264 7.014 -7.423 1.00 96.94 93 ALA A N 1
ATOM 716 C CA . ALA A 1 93 ? 1.664 6.119 -8.512 1.00 96.94 93 ALA A CA 1
ATOM 717 C C . ALA A 1 93 ? 3.149 6.247 -8.913 1.00 96.94 93 ALA A C 1
ATOM 719 O O . ALA A 1 93 ? 3.721 5.313 -9.474 1.00 96.94 93 ALA A O 1
ATOM 720 N N . VAL A 1 94 ? 3.814 7.365 -8.597 1.00 96.75 94 VAL A N 1
ATOM 721 C CA . VAL A 1 94 ? 5.239 7.560 -8.913 1.00 96.75 94 VAL A CA 1
ATOM 722 C C . VAL A 1 94 ? 6.104 6.738 -7.951 1.00 96.75 94 VAL A C 1
ATOM 724 O O . VAL A 1 94 ? 6.070 6.926 -6.730 1.00 96.75 94 VAL A O 1
ATOM 727 N N . TYR A 1 95 ? 6.887 5.795 -8.480 1.00 96.50 95 TYR A N 1
ATOM 728 C CA . TYR A 1 95 ? 7.773 4.954 -7.671 1.00 96.50 95 TYR A CA 1
ATOM 729 C C . TYR A 1 95 ? 8.903 5.779 -7.036 1.00 96.50 95 TYR A C 1
ATOM 731 O O . TYR A 1 95 ? 9.466 6.660 -7.682 1.00 96.50 95 TYR A O 1
ATOM 739 N N . ARG A 1 96 ? 9.220 5.509 -5.761 1.00 96.06 96 ARG A N 1
ATOM 740 C CA . ARG A 1 96 ? 10.195 6.257 -4.936 1.00 96.06 96 ARG A CA 1
ATOM 741 C C . ARG A 1 96 ? 9.893 7.745 -4.706 1.00 96.06 96 ARG A C 1
ATOM 743 O O . ARG A 1 96 ? 10.723 8.448 -4.131 1.00 96.06 96 ARG A O 1
ATOM 750 N N . LEU A 1 97 ? 8.701 8.234 -5.060 1.00 95.12 97 LEU A N 1
ATOM 751 C CA . LEU A 1 97 ? 8.275 9.570 -4.649 1.00 95.12 97 LEU A CA 1
ATOM 752 C C . LEU A 1 97 ? 7.834 9.540 -3.178 1.00 95.12 97 LEU A C 1
ATOM 754 O O . LEU A 1 97 ? 6.761 9.042 -2.834 1.00 95.12 97 LEU A O 1
ATOM 758 N N . SER A 1 98 ? 8.685 10.066 -2.301 1.00 94.75 98 SER A N 1
ATOM 759 C CA . SER A 1 98 ? 8.500 10.045 -0.850 1.00 94.75 98 SER A CA 1
ATOM 760 C C . SER A 1 98 ? 7.959 11.365 -0.297 1.00 94.75 98 SER A C 1
ATOM 762 O O . SER A 1 98 ? 7.808 12.360 -1.013 1.00 94.75 98 SER A O 1
ATOM 764 N N . LYS A 1 99 ? 7.716 11.391 1.020 1.00 90.50 99 LYS A N 1
ATOM 765 C CA . LYS A 1 99 ? 7.375 12.610 1.767 1.00 90.50 99 LYS A CA 1
ATOM 766 C C . LYS A 1 99 ? 8.463 13.691 1.715 1.00 90.50 99 LYS A C 1
ATOM 768 O O . LYS A 1 99 ? 8.142 14.855 1.896 1.00 90.50 99 LYS A O 1
ATOM 773 N N . PHE A 1 100 ? 9.712 13.322 1.429 1.00 91.56 100 PHE A N 1
ATOM 774 C CA . PHE A 1 100 ? 10.838 14.258 1.340 1.00 91.56 100 PHE A CA 1
ATOM 775 C C . PHE A 1 100 ? 10.946 14.933 -0.029 1.00 91.56 100 PHE A C 1
ATOM 777 O O . PHE A 1 100 ? 11.467 16.036 -0.137 1.00 91.56 100 PHE A O 1
ATOM 784 N N . THR A 1 101 ? 10.461 14.267 -1.077 1.00 83.19 101 THR A N 1
ATOM 785 C CA . THR A 1 101 ? 10.536 14.757 -2.461 1.00 83.19 101 THR A CA 1
ATOM 786 C C . THR A 1 101 ? 9.234 15.401 -2.933 1.00 83.19 101 THR A C 1
ATOM 788 O O . THR A 1 101 ? 9.244 16.181 -3.881 1.00 83.19 101 THR A O 1
ATOM 791 N N . ARG A 1 102 ? 8.098 15.081 -2.298 1.00 80.12 102 ARG A N 1
ATOM 792 C CA . ARG A 1 102 ? 6.814 15.747 -2.561 1.00 80.12 102 ARG A CA 1
ATOM 793 C C . ARG A 1 102 ? 6.675 17.004 -1.698 1.00 80.12 102 ARG A C 1
ATOM 795 O O . ARG A 1 102 ? 7.121 17.031 -0.557 1.00 80.12 102 ARG A O 1
ATOM 802 N N . GLN A 1 103 ? 6.021 18.033 -2.227 1.00 76.94 103 GLN A N 1
ATOM 803 C CA . GLN A 1 103 ? 5.771 19.267 -1.478 1.00 76.94 103 GLN A CA 1
ATOM 804 C C . GLN A 1 103 ? 4.728 19.053 -0.368 1.00 76.94 103 GLN A C 1
ATOM 806 O O . GLN A 1 103 ? 3.804 18.254 -0.527 1.00 76.94 103 GLN A O 1
ATOM 811 N N . GLY A 1 104 ? 4.861 19.799 0.735 1.00 79.06 104 GLY A N 1
ATOM 812 C CA . GLY A 1 104 ? 3.833 19.893 1.781 1.00 79.06 104 GLY A CA 1
ATOM 813 C C . GLY A 1 104 ? 3.945 18.900 2.942 1.00 79.06 104 GLY A C 1
ATOM 814 O O . GLY A 1 104 ? 2.964 18.690 3.648 1.00 79.06 104 GLY A O 1
ATOM 815 N N . TYR A 1 105 ? 5.104 18.273 3.162 1.00 88.00 105 TYR A N 1
ATOM 816 C CA . TYR A 1 105 ? 5.314 17.440 4.350 1.00 88.00 105 TYR A CA 1
ATOM 817 C C . TYR A 1 105 ? 5.549 18.288 5.609 1.00 88.00 105 TYR A C 1
ATOM 819 O O . TYR A 1 105 ? 6.420 19.157 5.630 1.00 88.00 105 TYR A O 1
ATOM 827 N N . VAL A 1 106 ? 4.803 17.981 6.672 1.00 89.12 106 VAL A N 1
ATOM 828 C CA . VAL A 1 106 ? 4.981 18.549 8.012 1.00 89.12 106 VAL A CA 1
ATOM 829 C C . VAL A 1 106 ? 5.461 17.437 8.936 1.00 89.12 106 VAL A C 1
ATOM 831 O O . VAL A 1 106 ? 4.792 16.418 9.089 1.00 89.12 106 VAL A O 1
ATOM 834 N N . ARG A 1 107 ? 6.633 17.625 9.548 1.00 93.31 107 ARG A N 1
ATOM 835 C CA . ARG A 1 107 ? 7.203 16.647 10.478 1.00 93.31 107 ARG A CA 1
ATOM 836 C C . ARG A 1 107 ? 6.418 16.657 11.798 1.00 93.31 107 ARG A C 1
ATOM 838 O O . ARG A 1 107 ? 6.249 17.738 12.364 1.00 93.31 107 ARG A O 1
ATOM 845 N N . PRO A 1 108 ? 5.989 15.497 12.324 1.00 94.56 108 PRO A N 1
ATOM 846 C CA . PRO A 1 108 ? 5.324 15.446 13.621 1.00 94.56 108 PRO A CA 1
ATOM 847 C C . PRO A 1 108 ? 6.293 15.766 14.764 1.00 94.56 108 PRO A C 1
ATOM 849 O O . PRO A 1 108 ? 7.504 15.537 14.671 1.00 94.56 108 PRO A O 1
ATOM 852 N N . LEU A 1 109 ? 5.738 16.256 15.872 1.00 95.94 109 LEU A N 1
ATOM 853 C CA . LEU A 1 109 ? 6.481 16.445 17.115 1.00 95.94 109 LEU A CA 1
ATOM 854 C C . LEU A 1 109 ? 6.865 15.093 17.746 1.00 95.94 109 LEU A C 1
ATOM 856 O O . LEU A 1 109 ? 6.209 14.077 17.490 1.00 95.94 109 LEU A O 1
ATOM 860 N N . PRO A 1 110 ? 7.907 15.061 18.595 1.00 97.56 110 PRO A N 1
ATOM 861 C CA . PRO A 1 110 ? 8.195 13.898 19.423 1.00 97.56 110 PRO A CA 1
ATOM 862 C C . PRO A 1 110 ? 7.004 13.558 20.325 1.00 97.56 110 PRO A C 1
ATOM 864 O O . PRO A 1 110 ? 6.451 14.426 20.996 1.00 97.56 110 PRO A O 1
ATOM 867 N N . VAL A 1 111 ? 6.640 12.280 20.365 1.00 97.50 111 VAL A N 1
ATOM 868 C CA . VAL A 1 111 ? 5.591 11.734 21.237 1.00 97.50 111 VAL A CA 1
ATOM 869 C C . VAL A 1 111 ? 6.105 10.452 21.898 1.00 97.50 111 VAL A C 1
ATOM 871 O O . VAL A 1 111 ? 7.013 9.815 21.349 1.00 97.50 111 VAL A O 1
ATOM 874 N N . PRO A 1 112 ? 5.568 10.040 23.061 1.00 98.44 112 PRO A N 1
ATOM 875 C CA . PRO A 1 112 ? 5.979 8.801 23.713 1.00 98.44 112 PRO A CA 1
ATOM 876 C C . PRO A 1 112 ? 5.936 7.608 22.753 1.00 98.44 112 PRO A C 1
ATOM 878 O O . PRO A 1 112 ? 4.984 7.444 21.989 1.00 98.44 112 PRO A O 1
ATOM 881 N N . ARG A 1 113 ? 6.994 6.785 22.780 1.00 97.88 113 ARG A N 1
ATOM 882 C CA . ARG A 1 113 ? 7.176 5.619 21.890 1.00 97.88 113 ARG A CA 1
ATOM 883 C C . ARG A 1 113 ? 7.176 5.949 20.387 1.00 97.88 113 ARG A C 1
ATOM 885 O O . ARG A 1 113 ? 7.085 5.034 19.579 1.00 97.88 113 ARG A O 1
ATOM 892 N N . SER A 1 114 ? 7.282 7.225 20.010 1.00 97.88 114 SER A N 1
ATOM 893 C CA . SER A 1 114 ? 7.185 7.690 18.620 1.00 97.88 114 SER A CA 1
ATOM 894 C C . SER A 1 114 ? 5.885 7.275 17.915 1.00 97.88 114 SER A C 1
ATOM 896 O O . SER A 1 114 ? 5.860 7.162 16.693 1.00 97.88 114 SER A O 1
ATOM 898 N N . LEU A 1 115 ? 4.791 7.073 18.663 1.00 98.12 115 LEU A N 1
ATOM 899 C CA . LEU A 1 115 ? 3.467 6.709 18.136 1.00 98.12 115 LEU A CA 1
ATOM 900 C C . LEU A 1 115 ? 2.772 7.902 17.450 1.00 98.12 115 LEU A C 1
ATOM 902 O O . LEU A 1 115 ? 1.728 8.379 17.887 1.00 98.12 115 LEU A O 1
ATOM 906 N N . ASN A 1 116 ? 3.372 8.412 16.376 1.00 97.56 116 ASN A N 1
ATOM 907 C CA . ASN A 1 116 ? 2.950 9.625 15.667 1.00 97.56 116 ASN A CA 1
ATOM 908 C C . ASN A 1 116 ? 2.173 9.352 14.365 1.00 97.56 116 ASN A C 1
ATOM 910 O O . ASN A 1 116 ? 1.737 10.295 13.713 1.00 97.56 116 ASN A O 1
ATOM 914 N N . SER A 1 117 ? 1.978 8.082 13.987 1.00 97.81 117 SER A N 1
ATOM 915 C CA . SER A 1 117 ? 1.379 7.667 12.701 1.00 97.81 117 SER A CA 1
ATOM 916 C C . SER A 1 117 ? 2.137 8.154 11.447 1.00 97.81 117 SER A C 1
ATOM 918 O O . SER A 1 117 ? 1.624 8.048 10.335 1.00 97.81 117 SER A O 1
ATOM 920 N N . ASP A 1 118 ? 3.363 8.661 11.595 1.00 97.38 118 ASP A N 1
ATOM 921 C CA . ASP A 1 118 ? 4.242 9.085 10.501 1.00 97.38 118 ASP A CA 1
ATOM 922 C C . ASP A 1 118 ? 5.274 7.995 10.183 1.00 97.38 118 ASP A C 1
ATOM 924 O O . ASP A 1 118 ? 6.474 8.126 10.425 1.00 97.38 118 ASP A O 1
ATOM 928 N N . ILE A 1 119 ? 4.767 6.885 9.653 1.00 97.25 119 ILE A N 1
ATOM 929 C CA . ILE A 1 119 ? 5.540 5.656 9.431 1.00 97.25 119 ILE A CA 1
ATOM 930 C C . ILE A 1 119 ? 6.218 5.670 8.051 1.00 97.25 119 ILE A C 1
ATOM 932 O O . ILE A 1 119 ? 7.331 5.177 7.880 1.00 97.25 119 ILE A O 1
ATOM 936 N N . SER A 1 120 ? 5.582 6.303 7.057 1.00 93.50 120 SER A N 1
ATOM 937 C CA . SER A 1 120 ? 6.077 6.325 5.677 1.00 93.50 120 SER A CA 1
ATOM 938 C C . SER A 1 120 ? 7.460 6.983 5.548 1.00 93.50 120 SER A C 1
ATOM 940 O O . SER A 1 120 ? 7.722 8.033 6.139 1.00 93.50 120 SER A O 1
ATOM 942 N N . TYR A 1 121 ? 8.331 6.406 4.712 1.00 95.75 121 TYR A N 1
ATOM 943 C CA . TYR A 1 121 ? 9.662 6.966 4.438 1.00 95.75 121 TYR A CA 1
ATOM 944 C C . TYR A 1 121 ? 10.057 6.890 2.958 1.00 95.75 121 TYR A C 1
ATOM 946 O O . TYR A 1 121 ? 10.441 7.896 2.371 1.00 95.75 121 TYR A O 1
ATOM 954 N N . PHE A 1 122 ? 9.927 5.720 2.327 1.00 96.62 122 PHE A N 1
ATOM 955 C CA . PHE A 1 122 ? 10.575 5.442 1.036 1.00 96.62 122 PHE A CA 1
ATOM 956 C C . PHE A 1 122 ? 9.730 5.752 -0.209 1.00 96.62 122 PHE A C 1
ATOM 958 O O . PHE A 1 122 ? 10.265 5.858 -1.309 1.00 96.62 122 PHE A O 1
ATOM 965 N N . GLY A 1 123 ? 8.407 5.880 -0.070 1.00 95.75 123 GLY A N 1
ATOM 966 C CA . GLY A 1 123 ? 7.515 6.086 -1.219 1.00 95.75 123 GLY A CA 1
ATOM 967 C C . GLY A 1 123 ? 7.359 4.853 -2.123 1.00 95.75 123 GLY A C 1
ATOM 968 O O . GLY A 1 123 ? 7.034 5.002 -3.303 1.00 95.75 123 GLY A O 1
ATOM 969 N N . VAL A 1 124 ? 7.588 3.643 -1.599 1.00 97.38 124 VAL A N 1
ATOM 970 C CA . VAL A 1 124 ? 7.475 2.375 -2.352 1.00 97.38 124 VAL A CA 1
ATOM 971 C C . VAL A 1 124 ? 6.578 1.329 -1.689 1.00 97.38 124 VAL A C 1
ATOM 973 O O . VAL A 1 124 ? 5.902 0.611 -2.417 1.00 97.38 124 VAL A O 1
ATOM 976 N N . GLY A 1 125 ? 6.499 1.299 -0.353 1.00 97.25 125 GLY A N 1
ATOM 977 C CA . GLY A 1 125 ? 5.899 0.195 0.412 1.00 97.25 125 GLY A CA 1
ATOM 978 C C . GLY A 1 125 ? 4.487 -0.200 -0.018 1.00 97.25 125 GLY A C 1
ATOM 979 O O . GLY A 1 125 ? 4.233 -1.358 -0.327 1.00 97.25 125 GLY A O 1
ATOM 980 N N . GLY A 1 126 ? 3.593 0.776 -0.213 1.00 97.19 126 GLY A N 1
ATOM 981 C CA . GLY A 1 126 ? 2.240 0.494 -0.708 1.00 97.19 126 GLY A CA 1
ATOM 982 C C . GLY A 1 126 ? 2.194 -0.173 -2.092 1.00 97.19 126 GLY A C 1
ATOM 983 O O . GLY A 1 126 ? 1.315 -0.992 -2.333 1.00 97.19 126 GLY A O 1
ATOM 984 N N . LYS A 1 127 ? 3.143 0.127 -2.994 1.00 98.00 127 LYS A N 1
ATOM 985 C CA . LYS A 1 127 ? 3.233 -0.550 -4.301 1.00 98.00 127 LYS A CA 1
ATOM 986 C C . LYS A 1 127 ? 3.783 -1.967 -4.155 1.00 98.00 127 LYS A C 1
ATOM 988 O O . LYS A 1 127 ? 3.246 -2.884 -4.767 1.00 98.00 127 LYS A O 1
ATOM 993 N N . GLN A 1 128 ? 4.809 -2.143 -3.322 1.00 97.81 128 GLN A N 1
ATOM 994 C CA . GLN A 1 128 ? 5.385 -3.460 -3.038 1.00 97.81 128 GLN A CA 1
ATOM 995 C C . GLN A 1 128 ? 4.324 -4.396 -2.464 1.00 97.81 128 GLN A C 1
ATOM 997 O O . GLN A 1 128 ? 4.174 -5.511 -2.951 1.00 97.81 128 GLN A O 1
ATOM 1002 N N . ALA A 1 129 ? 3.528 -3.910 -1.511 1.00 97.75 129 ALA A N 1
ATOM 1003 C CA . ALA A 1 129 ? 2.445 -4.665 -0.902 1.00 97.75 129 ALA A CA 1
ATOM 1004 C C . ALA A 1 129 ? 1.409 -5.156 -1.924 1.00 97.75 129 ALA A C 1
ATOM 1006 O O . ALA A 1 129 ? 1.130 -6.352 -1.983 1.00 97.75 129 ALA A O 1
ATOM 1007 N N . VAL A 1 130 ? 0.854 -4.264 -2.756 1.00 97.75 130 VAL A N 1
ATOM 1008 C CA . VAL A 1 130 ? -0.210 -4.659 -3.701 1.00 97.75 130 VAL A CA 1
ATOM 1009 C C . VAL A 1 130 ? 0.293 -5.611 -4.787 1.00 97.75 130 VAL A C 1
ATOM 1011 O O . VAL A 1 130 ? -0.415 -6.557 -5.120 1.00 97.75 130 VAL A O 1
ATOM 1014 N N . PHE A 1 131 ? 1.518 -5.413 -5.289 1.00 97.25 131 PHE A N 1
ATOM 1015 C CA . PHE A 1 131 ? 2.115 -6.289 -6.306 1.00 97.25 131 PHE A CA 1
ATOM 1016 C C . PHE A 1 131 ? 2.709 -7.583 -5.733 1.00 97.25 131 PHE A C 1
ATOM 1018 O O . PHE A 1 131 ? 2.931 -8.533 -6.478 1.00 97.25 131 PHE A O 1
ATOM 1025 N N . PHE A 1 132 ? 2.956 -7.647 -4.423 1.00 96.69 132 PHE A N 1
ATOM 1026 C CA . PHE A 1 132 ? 3.264 -8.899 -3.733 1.00 96.69 132 PHE A CA 1
ATOM 1027 C C . PHE A 1 132 ? 2.006 -9.748 -3.518 1.00 96.69 132 PHE A C 1
ATOM 1029 O O . PHE A 1 132 ? 2.031 -10.951 -3.761 1.00 96.69 132 PHE A O 1
ATOM 1036 N N . VAL A 1 133 ? 0.905 -9.127 -3.075 1.00 96.44 133 VAL A N 1
ATOM 1037 C CA . VAL A 1 133 ? -0.354 -9.836 -2.782 1.00 96.44 133 VAL A CA 1
ATOM 1038 C C . VAL A 1 133 ? -1.013 -10.369 -4.053 1.00 96.44 133 VAL A C 1
ATOM 1040 O O . VAL A 1 133 ? -1.610 -11.445 -4.024 1.00 96.44 133 VAL A O 1
ATOM 1043 N N . GLY A 1 134 ? -0.925 -9.647 -5.170 1.00 95.12 134 GLY A N 1
ATOM 1044 C CA . GLY A 1 134 ? -1.541 -10.106 -6.405 1.00 95.12 134 GLY A CA 1
ATOM 1045 C C . GLY A 1 134 ? -1.192 -9.282 -7.633 1.00 95.12 134 GLY A C 1
ATOM 1046 O O . GLY A 1 134 ? -0.270 -8.472 -7.656 1.00 95.12 134 GLY A O 1
ATOM 1047 N N . GLN A 1 135 ? -1.961 -9.527 -8.687 1.00 94.62 135 GLN A N 1
ATOM 1048 C CA . GLN A 1 135 ? -1.862 -8.849 -9.972 1.00 94.62 135 GLN A CA 1
ATOM 1049 C C . GLN A 1 135 ? -3.266 -8.421 -10.400 1.00 94.62 135 GLN A C 1
ATOM 1051 O O . GLN A 1 135 ? -4.250 -9.082 -10.070 1.00 94.62 135 GLN A O 1
ATOM 1056 N N . SER A 1 136 ? -3.355 -7.315 -11.131 1.00 88.38 136 SER A N 1
ATOM 1057 C CA . SER A 1 136 ? -4.603 -6.817 -11.708 1.00 88.38 136 SER A CA 1
ATOM 1058 C C . SER A 1 136 ? -4.383 -6.610 -13.201 1.00 88.38 136 SER A C 1
ATOM 1060 O O . SER A 1 136 ? -3.392 -5.981 -13.582 1.00 88.38 136 SER A O 1
ATOM 1062 N N . ALA A 1 137 ? -5.261 -7.186 -14.019 1.00 53.34 137 ALA A N 1
ATOM 1063 C CA . ALA A 1 137 ? -5.205 -7.189 -15.478 1.00 53.34 137 ALA A CA 1
ATOM 1064 C C . ALA A 1 137 ? -6.558 -6.769 -16.054 1.00 53.34 137 ALA A C 1
ATOM 1066 O O . ALA A 1 137 ? -7.589 -7.220 -15.496 1.00 53.34 137 ALA A O 1
#